Protein AF-A0AB35I0D9-F1 (afdb_monomer)

pLDDT: mean 77.58, std 15.59, range [38.53, 97.94]

Sequence (139 aa):
MSFWSRLWDTPEVISKGVDAAIKTGDALVFTEEERAEYNQRVRDWLLKWQQATSGQNLARRLIAIAVTTVWLVESIVGLVLTVVAAFHPENSALSESAAACWAAAQQMSLPAGVVLTFYFAPNKIGEAVQRYQDAKSKK

Organism: Microbulbifer thermotolerans (NCBI:txid252514)

Radius of gyration: 23.02 Å; Cα contacts (8 Å, |Δi|>4): 47; chains: 1; bounding box: 48×33×65 Å

Solvent-accessible surface area (backbone atoms only — not comparable to full-atom values): 7605 Å² total; per-residue (Å²): 137,59,75,68,61,57,71,69,46,60,70,67,48,51,54,53,48,51,54,48,51,52,56,58,60,73,68,64,84,60,54,76,66,55,45,51,54,49,52,50,53,52,50,53,51,49,50,52,51,48,62,76,47,53,78,47,54,59,58,55,52,52,51,44,51,52,54,47,48,54,36,50,49,31,42,50,52,15,50,52,28,45,56,55,20,70,78,38,75,90,44,59,68,37,47,52,51,14,52,52,25,43,55,53,27,56,69,37,48,59,63,45,47,51,47,48,43,69,72,51,42,62,62,55,52,50,54,50,52,51,54,50,51,57,59,57,74,75,107

Foldseek 3Di:
DDPVVLVQPPPPNVVVVVVVVVVVVVVDPDDPVRVVVVVVVVVVVVVVVCVVCVVCPVVLVVVLCVLVVLLVVLQVQLVVLVVVCVVVVVDVVSVVSSVVSVVVSVVSPSVNVVSCCVVPVVVVVVVVVVVVVVVVVVD

Secondary structure (DSSP, 8-state):
--HHHHHH-HHHHHHHHHHHHHHHHHT----HHHHHHHHHHHHHHHHHHHHHHTTHHHHHHHHHHHHHHHHHHHHHHHHHHHHHHHH-TT-HHHHHHHHHHHHHHHHTHHHHHHHHHHHHHHHHHHHHHHHHHHHHTT-

Mean predicted aligned error: 12.82 Å

Structure (mmCIF, N/CA/C/O backbone):
data_AF-A0AB35I0D9-F1
#
_entry.id   AF-A0AB35I0D9-F1
#
loop_
_atom_site.group_PDB
_atom_site.id
_atom_site.type_symbol
_atom_site.label_atom_id
_atom_site.label_alt_id
_atom_site.label_comp_id
_atom_site.label_asym_id
_atom_site.label_entity_id
_atom_site.label_seq_id
_atom_site.pdbx_PDB_ins_code
_atom_site.Cartn_x
_atom_site.Cartn_y
_atom_site.Cartn_z
_atom_site.occupancy
_atom_site.B_iso_or_equiv
_atom_site.auth_seq_id
_atom_site.auth_comp_id
_atom_site.auth_asym_id
_atom_site.auth_atom_id
_atom_site.pdbx_PDB_model_num
ATOM 1 N N . MET A 1 1 ? -10.917 24.624 6.588 1.00 38.53 1 MET A N 1
ATOM 2 C CA . MET A 1 1 ? -9.866 23.617 6.857 1.00 38.53 1 MET A CA 1
ATOM 3 C C . MET A 1 1 ? -10.543 22.266 6.964 1.00 38.53 1 MET A C 1
ATOM 5 O O . MET A 1 1 ? -11.369 22.077 7.847 1.00 38.53 1 MET A O 1
ATOM 9 N N . SER A 1 2 ? -10.331 21.412 5.970 1.00 57.25 2 SER A N 1
ATOM 10 C CA . SER A 1 2 ? -11.182 20.252 5.708 1.00 57.25 2 SER A CA 1
ATOM 11 C C . SER A 1 2 ? -10.863 19.105 6.668 1.00 57.25 2 SER A C 1
ATOM 13 O O . SER A 1 2 ? -9.702 18.752 6.830 1.00 57.25 2 SER A O 1
ATOM 15 N N . PHE A 1 3 ? -11.888 18.502 7.275 1.00 58.72 3 PHE A N 1
ATOM 16 C CA . PHE A 1 3 ? -11.821 17.259 8.064 1.00 58.72 3 PHE A CA 1
ATOM 17 C C . PHE A 1 3 ? -10.959 16.173 7.390 1.00 58.72 3 PHE A C 1
ATOM 19 O O . PHE A 1 3 ? -10.221 15.447 8.051 1.00 58.72 3 PHE A O 1
ATOM 26 N N . TRP A 1 4 ? -10.971 16.157 6.057 1.00 47.94 4 TRP A N 1
ATOM 27 C CA . TRP A 1 4 ? -10.172 15.277 5.217 1.00 47.94 4 TRP A CA 1
ATOM 28 C C . TRP A 1 4 ? -8.661 15.513 5.314 1.00 47.94 4 TRP A C 1
ATOM 30 O O . TRP A 1 4 ? -7.914 14.546 5.276 1.00 47.94 4 TRP A O 1
ATOM 40 N N . SER A 1 5 ? -8.184 16.750 5.507 1.00 52.38 5 SER A N 1
ATOM 41 C CA . SER A 1 5 ? -6.742 17.012 5.647 1.00 52.38 5 SER A CA 1
ATOM 42 C C . SER A 1 5 ? -6.191 16.526 6.989 1.00 52.38 5 SER A C 1
ATOM 44 O O . SER A 1 5 ? -5.035 16.138 7.065 1.00 52.38 5 SER A O 1
ATOM 46 N N . ARG A 1 6 ? -7.022 16.490 8.040 1.00 58.03 6 ARG A N 1
ATOM 47 C CA . ARG A 1 6 ? -6.645 15.932 9.352 1.00 58.03 6 ARG A CA 1
ATOM 48 C C . ARG A 1 6 ? -6.568 14.407 9.340 1.00 58.03 6 ARG A C 1
ATOM 50 O O . ARG A 1 6 ? -5.816 13.835 10.110 1.00 58.03 6 ARG A O 1
ATOM 57 N N . LEU A 1 7 ? -7.335 13.746 8.477 1.00 54.03 7 LEU A N 1
ATOM 58 C CA . LEU A 1 7 ? -7.350 12.284 8.388 1.00 54.03 7 LEU A CA 1
ATOM 59 C C . LEU A 1 7 ? -6.094 11.723 7.697 1.00 54.03 7 LEU A C 1
ATOM 61 O O . LEU A 1 7 ? -5.743 10.570 7.916 1.00 54.03 7 LEU A O 1
ATOM 65 N N . TRP A 1 8 ? -5.413 12.549 6.898 1.00 57.31 8 TRP A N 1
ATOM 66 C CA . TRP A 1 8 ? -4.208 12.178 6.155 1.00 57.31 8 TRP A CA 1
ATOM 67 C C . TRP A 1 8 ? -2.893 12.602 6.832 1.00 57.31 8 TRP A C 1
ATOM 69 O O . TRP A 1 8 ? -1.840 12.056 6.504 1.00 57.31 8 TRP A O 1
ATOM 79 N N . ASP A 1 9 ? -2.938 13.501 7.820 1.00 48.44 9 ASP A N 1
ATOM 80 C CA . ASP A 1 9 ? -1.761 13.965 8.569 1.00 48.44 9 ASP A CA 1
ATOM 81 C C . ASP A 1 9 ? -1.546 13.091 9.821 1.00 48.44 9 ASP A C 1
ATOM 83 O O . ASP A 1 9 ? -1.983 13.363 10.941 1.00 48.44 9 ASP A O 1
ATOM 87 N N . THR A 1 10 ? -0.978 11.917 9.563 1.00 56.53 10 THR A N 1
ATOM 88 C CA . THR A 1 10 ? -1.133 10.702 10.376 1.00 56.53 10 THR A CA 1
ATOM 89 C C . THR A 1 10 ? -0.375 10.679 11.729 1.00 56.53 10 THR A C 1
ATOM 91 O O . THR A 1 10 ? -0.839 9.982 12.626 1.00 56.53 10 THR A O 1
ATOM 94 N N . PRO A 1 11 ? 0.719 11.423 11.999 1.00 53.53 11 PRO A N 1
ATOM 95 C CA . PRO A 1 11 ? 1.405 11.313 13.300 1.00 53.53 11 PRO A CA 1
ATOM 96 C C . PRO A 1 11 ? 0.703 12.038 14.465 1.00 53.53 11 PRO A C 1
ATOM 98 O O . PRO A 1 11 ? 0.549 11.480 15.552 1.00 53.53 11 PRO A O 1
ATOM 101 N N . GLU A 1 12 ? 0.257 13.280 14.254 1.00 54.94 12 GLU A N 1
ATOM 102 C CA . GLU A 1 12 ? -0.247 14.147 15.335 1.00 54.94 12 GLU A CA 1
ATOM 103 C C . GLU A 1 12 ? -1.698 13.814 15.726 1.00 54.94 12 GLU A C 1
ATOM 105 O O . GLU A 1 12 ? -2.107 13.964 16.880 1.00 54.94 12 GLU A O 1
ATOM 110 N N . VAL A 1 13 ? -2.486 13.303 14.776 1.00 55.59 13 VAL A N 1
ATOM 111 C CA . VAL A 1 13 ? -3.870 12.875 15.022 1.00 55.59 13 VAL A CA 1
ATOM 112 C C . VAL A 1 13 ? -3.927 11.539 15.759 1.00 55.59 13 VAL A C 1
ATOM 114 O O . VAL A 1 13 ? -4.826 11.340 16.575 1.00 55.59 13 VAL A O 1
ATOM 117 N N . ILE A 1 14 ? -2.942 10.658 15.557 1.00 50.50 14 ILE A N 1
ATOM 118 C CA . ILE A 1 14 ? -2.844 9.405 16.312 1.00 50.50 14 ILE A CA 1
ATOM 119 C C . ILE A 1 14 ? -2.515 9.687 17.783 1.00 50.50 14 ILE A C 1
ATOM 121 O O . ILE A 1 14 ? -3.190 9.135 18.649 1.00 50.50 14 ILE A O 1
ATOM 125 N N . SER A 1 15 ? -1.563 10.579 18.096 1.00 52.47 15 SER A N 1
ATOM 126 C CA . SER A 1 15 ? -1.246 10.886 19.503 1.00 52.47 15 SER A CA 1
ATOM 127 C C . SER A 1 15 ? -2.425 11.559 20.215 1.00 52.47 15 SER A C 1
ATOM 129 O O . SER A 1 15 ? -2.823 11.126 21.294 1.00 52.47 15 SER A O 1
ATOM 131 N N . LYS A 1 16 ? -3.072 12.541 19.569 1.00 56.31 16 LYS A N 1
ATOM 132 C CA . LYS A 1 16 ? -4.259 13.215 20.123 1.00 56.31 16 LYS A CA 1
ATOM 133 C C . LYS A 1 16 ? -5.470 12.285 20.232 1.00 56.31 16 LYS A C 1
ATOM 135 O O . LYS A 1 16 ? -6.280 12.451 21.140 1.00 56.31 16 LYS A O 1
ATOM 140 N N . GLY A 1 17 ? -5.597 11.305 19.337 1.00 52.59 17 GLY A N 1
ATOM 141 C CA . GLY A 1 17 ? -6.633 10.274 19.392 1.00 52.59 17 GLY A CA 1
ATOM 142 C C . GLY A 1 17 ? -6.437 9.301 20.555 1.00 52.59 17 GLY A C 1
ATOM 143 O O . GLY A 1 17 ? -7.405 8.951 21.227 1.00 52.59 17 GLY A O 1
ATOM 144 N N . VAL A 1 18 ? -5.189 8.919 20.839 1.00 52.41 18 VAL A N 1
ATOM 145 C CA . VAL A 1 18 ? -4.833 8.093 22.002 1.00 52.41 18 VAL A CA 1
ATOM 146 C C . VAL A 1 18 ? -5.079 8.859 23.305 1.00 52.41 18 VAL A C 1
ATOM 148 O O . VAL A 1 18 ? -5.730 8.324 24.199 1.00 52.41 18 VAL A O 1
ATOM 151 N N . ASP A 1 19 ? -4.681 10.130 23.390 1.00 52.09 19 ASP A N 1
ATOM 152 C CA . ASP A 1 19 ? -4.928 10.972 24.571 1.00 52.09 19 ASP A CA 1
ATOM 153 C C . ASP A 1 19 ? -6.423 11.217 24.817 1.00 52.09 19 ASP A C 1
ATOM 155 O O . ASP A 1 19 ? -6.883 11.222 25.961 1.00 52.09 19 ASP A O 1
ATOM 159 N N . ALA A 1 20 ? -7.206 11.383 23.747 1.00 55.66 20 ALA A N 1
ATOM 160 C CA . ALA A 1 20 ? -8.657 11.491 23.834 1.00 55.66 20 ALA A CA 1
ATOM 161 C C . ALA A 1 20 ? -9.289 10.171 24.294 1.00 55.66 20 ALA A C 1
ATOM 163 O O . ALA A 1 20 ? -10.138 10.187 25.182 1.00 55.66 20 ALA A O 1
ATOM 164 N N . ALA A 1 21 ? -8.854 9.025 23.765 1.00 49.25 21 ALA A N 1
ATOM 165 C CA . ALA A 1 21 ? -9.341 7.715 24.193 1.00 49.25 21 ALA A CA 1
ATOM 166 C C . ALA A 1 21 ? -9.021 7.436 25.673 1.00 49.25 21 ALA A C 1
ATOM 168 O O . ALA A 1 21 ? -9.892 6.973 26.408 1.00 49.25 21 ALA A O 1
ATOM 169 N N . ILE A 1 22 ? -7.815 7.791 26.131 1.00 55.97 22 ILE A N 1
ATOM 170 C CA . ILE A 1 22 ? -7.395 7.660 27.534 1.00 55.97 22 ILE A CA 1
ATOM 171 C C . ILE A 1 22 ? -8.232 8.578 28.437 1.00 55.97 22 ILE A C 1
ATOM 173 O O . ILE A 1 22 ? -8.785 8.112 29.431 1.00 55.97 22 ILE A O 1
ATOM 177 N N . LYS A 1 23 ? -8.427 9.849 28.057 1.00 54.22 23 LYS A N 1
ATOM 178 C CA . LYS A 1 23 ? -9.284 10.785 28.811 1.00 54.22 23 LYS A CA 1
ATOM 179 C C . LYS A 1 23 ? -10.753 10.372 28.854 1.00 54.22 23 LYS A C 1
ATOM 181 O O . LYS A 1 23 ? -11.421 10.624 29.850 1.00 54.22 23 LYS A O 1
ATOM 186 N N . THR A 1 24 ? -11.262 9.749 27.793 1.00 55.78 24 THR A N 1
ATOM 187 C CA . THR A 1 24 ? -12.647 9.252 27.770 1.00 55.78 24 THR A CA 1
ATOM 188 C C . THR A 1 24 ? -12.788 7.987 28.622 1.00 55.78 24 THR A C 1
ATOM 190 O O . THR A 1 24 ? -13.835 7.769 29.222 1.00 55.78 24 THR A O 1
ATOM 193 N N . GLY A 1 25 ? -11.726 7.179 28.724 1.00 55.75 25 GLY A N 1
ATOM 194 C CA . GLY A 1 25 ? -11.667 6.005 29.596 1.00 55.75 25 GLY A CA 1
ATOM 195 C C . GLY A 1 25 ? -11.692 6.342 31.091 1.00 55.75 25 GLY A C 1
ATOM 196 O O . GLY A 1 25 ? -12.395 5.667 31.838 1.00 55.75 25 GLY A O 1
ATOM 197 N N . ASP A 1 26 ? -10.996 7.401 31.516 1.00 53.31 26 ASP A N 1
ATOM 198 C CA . ASP A 1 26 ? -10.973 7.854 32.921 1.00 53.31 26 ASP A CA 1
ATOM 199 C C . ASP A 1 26 ? -12.259 8.585 33.357 1.00 53.31 26 ASP A C 1
ATOM 201 O O . ASP A 1 26 ? -12.553 8.668 34.548 1.00 53.31 26 ASP A O 1
ATOM 205 N N . ALA A 1 27 ? -13.056 9.100 32.414 1.00 55.00 27 ALA A N 1
ATOM 206 C CA . ALA A 1 27 ? -14.270 9.869 32.710 1.00 55.00 27 ALA A CA 1
ATOM 207 C C . ALA A 1 27 ? -15.526 9.010 32.962 1.00 55.00 27 ALA A C 1
ATOM 209 O O . ALA A 1 27 ? -16.567 9.541 33.349 1.00 55.00 27 ALA A O 1
ATOM 210 N N . LEU A 1 28 ? -15.458 7.693 32.744 1.00 57.66 28 LEU A N 1
ATOM 211 C CA . LEU A 1 28 ? -16.599 6.782 32.864 1.00 57.66 28 LEU A CA 1
ATOM 212 C C . LEU A 1 28 ? -16.535 5.993 34.179 1.00 57.66 28 LEU A C 1
ATOM 214 O O . LEU A 1 28 ? -16.224 4.798 34.207 1.00 57.66 28 LEU A O 1
ATOM 218 N N . VAL A 1 29 ? -16.840 6.680 35.281 1.00 54.69 29 VAL A N 1
ATOM 219 C CA . VAL A 1 29 ? -17.081 6.044 36.583 1.00 54.69 29 VAL A CA 1
ATOM 220 C C . VAL A 1 29 ? -18.515 5.513 36.587 1.00 54.69 29 VAL A C 1
ATOM 222 O O . VAL A 1 29 ? -19.451 6.235 36.905 1.00 54.69 29 V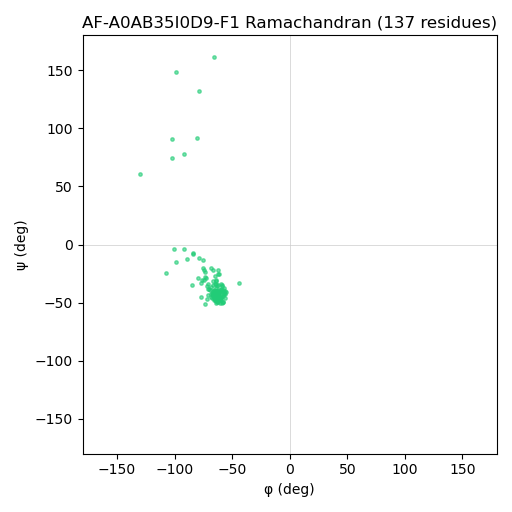AL A O 1
ATOM 225 N N . PHE A 1 30 ? -18.678 4.257 36.180 1.00 58.28 30 PHE A N 1
ATOM 226 C CA . PHE A 1 30 ? -19.939 3.518 36.278 1.00 58.28 30 PHE A CA 1
ATOM 227 C C . PHE A 1 30 ? -19.926 2.614 37.510 1.00 58.28 30 PHE A C 1
ATOM 229 O O . PHE A 1 30 ? -18.872 2.070 37.860 1.00 58.28 30 PHE A O 1
ATOM 236 N N . THR A 1 31 ? -21.090 2.388 38.119 1.00 73.44 31 THR A N 1
ATOM 237 C CA . THR A 1 31 ? -21.268 1.254 39.042 1.00 73.44 31 THR A CA 1
ATOM 238 C C . THR A 1 31 ? -21.152 -0.075 38.274 1.00 73.44 31 THR A C 1
ATOM 240 O O . THR A 1 31 ? -21.238 -0.100 37.041 1.00 73.44 31 THR A O 1
ATOM 243 N N . GLU A 1 32 ? -20.913 -1.202 38.959 1.00 69.50 32 GLU A N 1
ATOM 244 C CA . GLU A 1 32 ? -20.757 -2.503 38.276 1.00 69.50 32 GLU A CA 1
ATOM 245 C C . GLU A 1 32 ? -22.000 -2.892 37.455 1.00 69.50 32 GLU A C 1
ATOM 247 O O . GLU A 1 32 ? -21.874 -3.441 36.357 1.00 69.50 32 GLU A O 1
ATOM 252 N N . GLU A 1 33 ? -23.186 -2.526 37.941 1.00 71.19 33 GLU A N 1
ATOM 253 C CA . GLU A 1 33 ? -24.477 -2.765 37.289 1.00 71.19 33 GLU A CA 1
ATOM 254 C C . GLU A 1 33 ? -24.664 -1.874 36.052 1.00 71.19 33 GLU A C 1
ATOM 256 O O . GLU A 1 33 ? -24.961 -2.376 34.965 1.00 71.19 33 GLU A O 1
ATOM 261 N N . GLU A 1 34 ? -24.377 -0.571 36.159 1.00 72.12 34 GLU A N 1
ATOM 262 C CA . GLU A 1 34 ? -24.433 0.355 35.018 1.00 72.12 34 GLU A CA 1
ATOM 263 C C . GLU A 1 34 ? -23.419 -0.018 33.930 1.00 72.12 34 GLU A C 1
ATOM 265 O O . GLU A 1 34 ? -23.703 0.079 32.732 1.00 72.12 34 GLU A O 1
ATOM 270 N N . ARG A 1 35 ? -22.239 -0.511 34.327 1.00 72.94 35 ARG A N 1
ATOM 271 C CA . ARG A 1 35 ? -21.224 -1.009 33.396 1.00 72.94 35 ARG A CA 1
ATOM 272 C C . ARG A 1 35 ? -21.707 -2.262 32.663 1.00 72.94 35 ARG A C 1
ATOM 274 O O . ARG A 1 35 ? -21.425 -2.404 31.471 1.00 72.94 35 ARG A O 1
ATOM 281 N N . ALA A 1 36 ? -22.407 -3.172 33.339 1.00 73.62 36 ALA A N 1
ATOM 282 C CA . ALA A 1 36 ? -22.949 -4.380 32.722 1.00 73.62 36 ALA A CA 1
ATOM 283 C C . ALA A 1 36 ? -24.032 -4.049 31.683 1.00 73.62 36 ALA A C 1
ATOM 285 O O . ALA A 1 36 ? -23.937 -4.514 30.543 1.00 73.62 36 ALA A O 1
ATOM 286 N N . GLU A 1 37 ? -24.990 -3.182 32.028 1.00 79.12 37 GLU A N 1
ATOM 287 C CA . GLU A 1 37 ? -26.034 -2.731 31.099 1.00 79.12 37 GLU A CA 1
ATOM 288 C C . GLU A 1 37 ? -25.458 -1.958 29.908 1.00 79.12 37 GLU A C 1
ATOM 290 O O . GLU A 1 37 ? -25.843 -2.189 28.757 1.00 79.12 37 GLU A O 1
ATOM 295 N N . TYR A 1 38 ? -24.496 -1.064 30.157 1.00 75.94 38 TYR A N 1
ATOM 296 C CA . TYR A 1 38 ? -23.818 -0.316 29.103 1.00 75.94 38 TYR A CA 1
ATOM 297 C C . TYR A 1 38 ? -23.080 -1.252 28.140 1.00 75.94 38 TYR A C 1
ATOM 299 O O . TYR A 1 38 ? -23.239 -1.146 26.923 1.00 75.94 38 TYR A O 1
ATOM 307 N N . ASN A 1 39 ? -22.334 -2.228 28.667 1.00 75.50 39 ASN A N 1
ATOM 308 C CA . ASN A 1 39 ? -21.649 -3.230 27.852 1.00 75.50 39 ASN A CA 1
ATOM 309 C C . ASN A 1 39 ? -22.627 -4.049 27.000 1.00 75.50 39 ASN A C 1
ATOM 311 O O . ASN A 1 39 ? -22.321 -4.349 25.845 1.00 75.50 39 ASN A O 1
ATOM 315 N N . GLN A 1 40 ? -23.798 -4.398 27.539 1.00 81.62 40 GLN A N 1
ATOM 316 C CA . GLN A 1 40 ? -24.845 -5.093 26.790 1.00 81.62 40 GLN A CA 1
ATOM 317 C C . GLN A 1 40 ? -25.376 -4.231 25.638 1.00 81.62 40 GLN A C 1
ATOM 319 O O . GLN A 1 40 ? -25.382 -4.678 24.492 1.00 81.62 40 GLN A O 1
ATOM 324 N N . ARG A 1 41 ? -25.709 -2.961 25.901 1.00 78.56 41 ARG A N 1
ATOM 325 C CA . ARG A 1 41 ? -26.182 -2.017 24.871 1.00 78.56 41 ARG A CA 1
ATOM 326 C C . ARG A 1 41 ? -25.147 -1.772 23.775 1.00 78.56 41 ARG A C 1
ATOM 328 O O . ARG A 1 41 ? -25.500 -1.723 22.598 1.00 78.56 41 ARG A O 1
ATOM 335 N N . VAL A 1 42 ? -23.873 -1.644 24.143 1.00 75.31 42 VAL A N 1
ATOM 336 C CA . VAL A 1 42 ? -22.769 -1.487 23.185 1.00 75.31 42 VAL A CA 1
ATOM 337 C C . VAL A 1 42 ? -22.634 -2.728 22.302 1.00 75.31 42 VAL A C 1
ATOM 339 O O . VAL A 1 42 ? -22.482 -2.592 21.088 1.00 75.31 42 VAL A O 1
ATOM 342 N N . ARG A 1 43 ? -22.734 -3.935 22.875 1.00 78.44 43 ARG A N 1
ATOM 343 C CA . ARG A 1 43 ? -22.701 -5.197 22.115 1.00 78.44 43 ARG A CA 1
ATOM 344 C C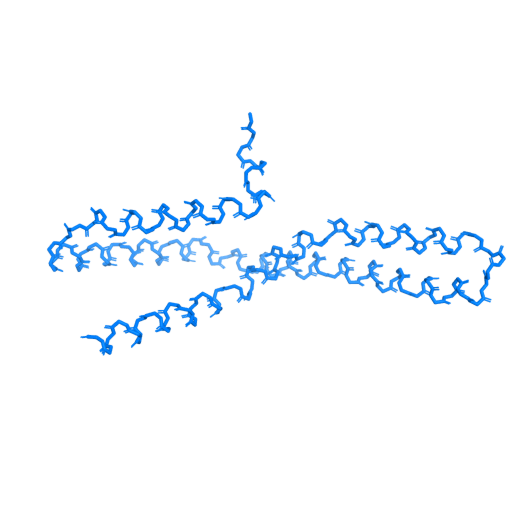 . ARG A 1 43 ? -23.885 -5.321 21.158 1.00 78.44 43 ARG A C 1
ATOM 346 O O . ARG A 1 43 ? -23.676 -5.672 20.000 1.00 78.44 43 ARG A O 1
ATOM 353 N N . ASP A 1 44 ? -25.093 -4.978 21.594 1.00 86.00 44 ASP A N 1
ATOM 354 C CA . ASP A 1 44 ? -26.289 -5.012 20.743 1.00 86.00 44 ASP A CA 1
ATOM 355 C C . ASP A 1 44 ? -26.207 -4.008 19.590 1.00 86.00 44 ASP A C 1
ATOM 357 O O . ASP A 1 44 ? -26.569 -4.317 18.451 1.00 86.00 44 ASP A O 1
ATOM 361 N N . TRP A 1 45 ? -25.699 -2.803 19.862 1.00 82.00 45 TRP A N 1
ATOM 362 C CA . TRP A 1 45 ? -25.436 -1.808 18.826 1.00 82.00 45 TRP A CA 1
ATOM 363 C C . TRP A 1 45 ? -24.376 -2.296 17.830 1.00 82.00 45 TRP A C 1
ATOM 365 O O . TRP A 1 45 ? -24.594 -2.207 16.620 1.00 82.00 45 TRP A O 1
ATOM 375 N N . LEU A 1 46 ? -23.277 -2.884 18.319 1.00 76.88 46 LEU A N 1
ATOM 376 C CA . LEU A 1 46 ? -22.237 -3.500 17.489 1.00 76.88 46 LEU A CA 1
ATOM 377 C C . LEU A 1 46 ? -22.803 -4.614 16.601 1.00 76.88 46 LEU A C 1
ATOM 379 O O . LEU A 1 46 ? -22.503 -4.641 15.411 1.00 76.88 46 LEU A O 1
ATOM 383 N N . LEU A 1 47 ? -23.650 -5.495 17.138 1.00 84.00 47 LEU A N 1
ATOM 384 C CA . LEU A 1 47 ? -24.290 -6.571 16.374 1.00 84.00 47 LEU A CA 1
ATOM 385 C C . LEU A 1 47 ? -25.180 -6.019 15.255 1.00 84.00 47 LEU A C 1
ATOM 387 O O . LEU A 1 47 ? -25.074 -6.464 14.112 1.00 84.00 47 LEU A O 1
ATOM 391 N N . LYS A 1 48 ? -26.013 -5.012 15.549 1.00 83.88 48 LYS A N 1
ATOM 392 C CA . LYS A 1 48 ? -26.861 -4.350 14.540 1.00 83.88 48 LYS A CA 1
ATOM 393 C C . LYS A 1 48 ? -26.028 -3.661 13.463 1.00 83.88 48 LYS A C 1
ATOM 395 O O . LYS A 1 48 ? -26.325 -3.790 12.277 1.00 83.88 48 LYS A O 1
ATOM 400 N N . TRP A 1 49 ? -24.960 -2.971 13.859 1.00 74.94 49 TRP A N 1
ATOM 401 C CA . TRP A 1 49 ? -24.011 -2.367 12.926 1.00 74.94 49 TRP A CA 1
ATOM 402 C C . TRP A 1 49 ? -23.367 -3.424 12.026 1.00 74.94 49 TRP A C 1
ATOM 404 O O . TRP A 1 49 ? -23.274 -3.251 10.809 1.00 74.94 49 TRP A O 1
ATOM 414 N N . GLN A 1 50 ? -22.932 -4.539 12.609 1.00 76.50 50 GLN A N 1
ATOM 415 C CA . GLN A 1 50 ? -22.279 -5.622 11.886 1.00 76.50 50 GLN A C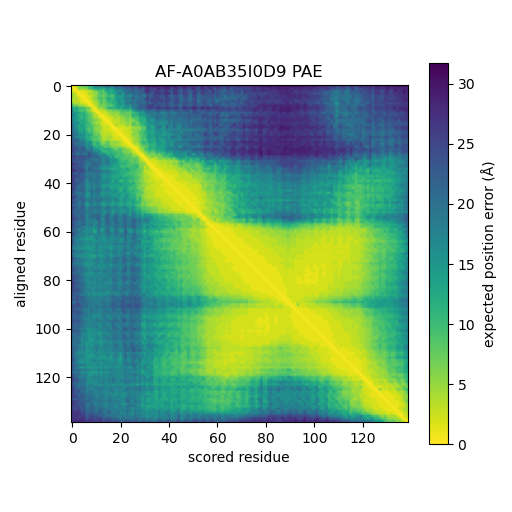A 1
ATOM 416 C C . GLN A 1 50 ? -23.242 -6.294 10.901 1.00 76.50 50 GLN A C 1
ATOM 418 O O . GLN A 1 50 ? -22.855 -6.555 9.766 1.00 76.50 50 GLN A O 1
ATOM 423 N N . GLN A 1 51 ? -24.508 -6.495 11.281 1.00 80.62 51 GLN A N 1
ATOM 424 C CA . GLN A 1 51 ? -25.558 -6.982 10.381 1.00 80.62 51 GLN A CA 1
ATOM 425 C C . GLN A 1 51 ? -25.799 -6.009 9.220 1.00 80.62 51 GLN A C 1
ATOM 427 O O . GLN A 1 51 ? -25.748 -6.427 8.063 1.00 80.62 51 GLN A O 1
ATOM 432 N N . ALA A 1 52 ? -25.966 -4.714 9.504 1.00 78.38 52 ALA A N 1
ATOM 433 C CA . ALA A 1 52 ? -26.196 -3.681 8.491 1.00 78.38 52 ALA A CA 1
ATOM 434 C C . ALA A 1 52 ? -25.010 -3.494 7.524 1.00 78.38 52 ALA A C 1
ATOM 436 O O . ALA A 1 52 ? -25.200 -3.150 6.360 1.00 78.38 52 ALA A O 1
ATOM 437 N N . THR A 1 53 ? -23.779 -3.740 7.983 1.00 73.31 53 THR A N 1
ATOM 438 C CA . THR A 1 53 ? -22.556 -3.579 7.174 1.00 73.31 53 THR A CA 1
ATOM 439 C C . THR A 1 53 ? -22.009 -4.891 6.605 1.00 73.31 53 THR A C 1
ATOM 441 O O . THR A 1 53 ? -21.078 -4.862 5.799 1.00 73.31 53 THR A O 1
ATOM 444 N N . SER A 1 54 ? -22.609 -6.036 6.942 1.00 68.75 54 SER A N 1
ATOM 445 C CA . SER A 1 54 ? -22.158 -7.371 6.519 1.00 68.75 54 SER A CA 1
ATOM 446 C C . SER A 1 54 ? -22.069 -7.532 4.995 1.00 68.75 54 SER A C 1
ATOM 448 O O . SER A 1 54 ? -21.110 -8.124 4.493 1.00 68.75 54 SER A O 1
ATOM 450 N N . GLY A 1 55 ? -23.002 -6.930 4.247 1.00 70.75 55 GLY A N 1
ATOM 451 C CA . GLY A 1 55 ? -23.006 -6.932 2.780 1.00 70.75 55 GLY A CA 1
ATOM 452 C C . GLY A 1 55 ? -21.843 -6.157 2.145 1.00 70.75 55 GLY A C 1
ATOM 453 O O . GLY A 1 55 ? -21.449 -6.446 1.018 1.00 70.75 55 GLY A O 1
ATOM 454 N N . GLN A 1 56 ? -21.222 -5.218 2.869 1.00 72.69 56 GLN A N 1
ATOM 455 C CA . GLN A 1 56 ? -20.083 -4.444 2.364 1.00 72.69 56 GLN A CA 1
ATOM 456 C C . GLN A 1 56 ? -18.760 -5.214 2.419 1.00 72.69 56 GLN A C 1
ATOM 458 O O . GLN A 1 56 ? -17.779 -4.772 1.823 1.00 72.69 56 GLN A O 1
ATOM 463 N N . ASN A 1 57 ? -18.700 -6.358 3.107 1.00 77.06 57 ASN A N 1
ATOM 464 C CA . ASN A 1 57 ? -17.461 -7.124 3.256 1.00 77.06 57 ASN A CA 1
ATOM 465 C C . ASN A 1 57 ? -16.886 -7.569 1.903 1.00 77.06 57 ASN A C 1
ATOM 467 O O . ASN A 1 57 ? -15.673 -7.510 1.704 1.00 77.06 57 ASN A O 1
ATOM 471 N N . LEU A 1 58 ? -17.748 -7.958 0.957 1.00 79.06 58 LEU A N 1
ATOM 472 C CA . LEU A 1 58 ? -17.320 -8.325 -0.393 1.00 79.06 58 LEU A CA 1
ATOM 473 C C . LEU A 1 58 ? -16.789 -7.109 -1.160 1.00 79.06 58 LEU A C 1
ATOM 475 O O . LEU A 1 58 ? -15.708 -7.179 -1.736 1.00 79.06 58 LEU A O 1
ATOM 479 N N . ALA A 1 59 ? -17.499 -5.979 -1.106 1.00 82.00 59 ALA A N 1
ATOM 480 C CA . ALA A 1 59 ? -17.077 -4.742 -1.762 1.00 82.00 59 ALA A CA 1
ATOM 481 C C . ALA A 1 59 ? -15.723 -4.243 -1.228 1.00 82.00 59 ALA A C 1
ATOM 483 O O . ALA A 1 59 ? -14.849 -3.877 -2.007 1.00 82.00 59 ALA A 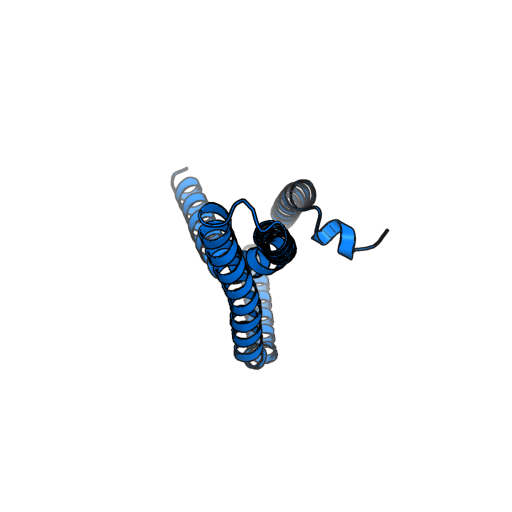O 1
ATOM 484 N N . ARG A 1 60 ? -15.500 -4.308 0.092 1.00 82.25 60 ARG A N 1
ATOM 485 C CA . ARG A 1 60 ? -14.216 -3.940 0.717 1.00 82.25 60 ARG A CA 1
ATOM 486 C C . ARG A 1 60 ? -13.073 -4.849 0.271 1.00 82.25 60 ARG A C 1
ATOM 488 O O . ARG A 1 60 ? -11.981 -4.358 0.003 1.00 82.25 60 ARG A O 1
ATOM 495 N N . ARG A 1 61 ? -13.315 -6.161 0.169 1.00 88.00 61 ARG A N 1
ATOM 496 C CA . ARG A 1 61 ? -12.337 -7.124 -0.372 1.00 88.00 61 ARG A CA 1
ATOM 497 C C . ARG A 1 61 ? -12.008 -6.823 -1.826 1.00 88.00 61 ARG A C 1
ATOM 499 O O . ARG A 1 61 ? -10.841 -6.820 -2.194 1.00 88.00 61 ARG A O 1
ATOM 506 N N . LEU A 1 62 ? -13.023 -6.527 -2.626 1.00 88.69 62 LEU A N 1
ATOM 507 C CA . LEU A 1 62 ? -12.853 -6.264 -4.047 1.00 88.69 62 LEU A CA 1
ATOM 508 C C . LEU A 1 62 ? -12.077 -4.964 -4.297 1.00 88.69 62 LEU A C 1
ATOM 510 O O . LEU A 1 62 ? -11.162 -4.959 -5.112 1.00 88.69 62 LEU A O 1
ATOM 514 N N . ILE A 1 63 ? -12.363 -3.901 -3.539 1.00 87.62 63 ILE A N 1
ATOM 515 C CA . ILE A 1 63 ? -11.598 -2.646 -3.591 1.00 87.62 63 ILE A CA 1
ATOM 516 C C . ILE A 1 63 ? -10.148 -2.873 -3.156 1.00 87.62 63 ILE A C 1
ATOM 518 O O . ILE A 1 63 ? -9.238 -2.398 -3.827 1.00 87.62 63 ILE A O 1
ATOM 522 N N . ALA A 1 64 ? -9.921 -3.621 -2.070 1.00 88.38 64 ALA A N 1
ATOM 523 C CA . ALA A 1 64 ? -8.573 -3.945 -1.611 1.00 88.38 64 ALA A CA 1
ATOM 524 C C . ALA A 1 64 ? -7.769 -4.671 -2.700 1.00 88.38 64 ALA A C 1
ATOM 526 O O . ALA A 1 64 ? -6.671 -4.242 -3.037 1.00 88.38 64 ALA A O 1
ATOM 527 N N . ILE A 1 65 ? -8.348 -5.712 -3.308 1.00 90.31 65 ILE A N 1
ATOM 528 C CA . ILE A 1 65 ? -7.713 -6.449 -4.407 1.00 90.31 65 ILE A CA 1
ATOM 529 C C . ILE A 1 65 ? -7.451 -5.524 -5.596 1.00 90.31 65 ILE A C 1
ATOM 531 O O . ILE A 1 65 ? -6.343 -5.534 -6.123 1.00 90.31 65 ILE A O 1
ATOM 535 N N . ALA A 1 66 ? -8.424 -4.709 -6.006 1.00 91.31 66 ALA A N 1
ATOM 536 C CA . ALA A 1 66 ? -8.277 -3.808 -7.146 1.00 91.31 66 ALA A CA 1
ATOM 537 C C . ALA A 1 66 ? -7.138 -2.796 -6.936 1.00 91.31 66 ALA A C 1
ATOM 539 O O . ALA A 1 66 ? -6.246 -2.696 -7.775 1.00 91.31 66 ALA A O 1
ATOM 540 N N . VAL A 1 67 ? -7.124 -2.102 -5.793 1.00 91.00 67 VAL A N 1
ATOM 541 C CA . VAL A 1 67 ? -6.105 -1.089 -5.472 1.00 91.00 67 VAL A CA 1
ATOM 542 C C . VAL A 1 67 ? -4.719 -1.721 -5.359 1.00 91.00 67 VAL A C 1
ATOM 544 O O . VAL A 1 67 ? -3.765 -1.221 -5.951 1.00 91.00 67 VAL A O 1
ATOM 547 N N . THR A 1 68 ? -4.593 -2.844 -4.646 1.00 90.88 68 THR A N 1
ATOM 548 C CA . THR A 1 68 ? -3.303 -3.532 -4.509 1.00 90.88 68 THR A CA 1
ATOM 549 C C . THR A 1 68 ? -2.818 -4.102 -5.841 1.00 90.88 68 THR A C 1
ATOM 551 O O . THR A 1 68 ? -1.620 -4.072 -6.101 1.00 90.88 68 THR A O 1
ATOM 554 N N . THR A 1 69 ? -3.719 -4.576 -6.707 1.00 92.56 69 THR A N 1
ATOM 555 C CA . THR A 1 69 ? -3.353 -5.092 -8.035 1.00 92.56 69 THR A CA 1
ATOM 556 C C . THR A 1 69 ? -2.786 -3.988 -8.916 1.00 92.56 69 THR A C 1
ATOM 558 O O . THR A 1 69 ? -1.732 -4.189 -9.509 1.00 92.56 69 THR A O 1
ATOM 561 N N . VAL A 1 70 ? -3.433 -2.818 -8.975 1.00 92.88 70 VAL A N 1
ATOM 562 C CA . VAL A 1 70 ? -2.934 -1.674 -9.758 1.00 92.88 70 VAL A CA 1
ATOM 563 C C . VAL A 1 70 ? -1.545 -1.258 -9.276 1.00 92.88 70 VAL A C 1
ATOM 565 O O . VAL A 1 70 ? -0.610 -1.227 -10.072 1.00 92.88 70 VAL A O 1
ATOM 568 N N . TRP A 1 71 ? -1.382 -1.062 -7.964 1.00 93.62 71 TRP A N 1
ATOM 569 C CA . TRP A 1 71 ? -0.091 -0.707 -7.369 1.00 93.62 71 TRP A CA 1
ATOM 570 C C . TRP A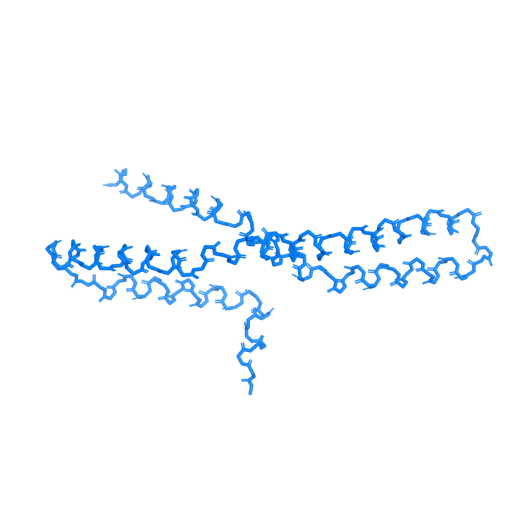 1 71 ? 1.013 -1.727 -7.687 1.00 93.62 71 TRP A C 1
ATOM 572 O O . TRP A 1 71 ? 2.143 -1.360 -8.017 1.00 93.62 71 TRP A O 1
ATOM 582 N N . LEU A 1 72 ? 0.692 -3.021 -7.613 1.00 93.38 72 LEU A N 1
ATOM 583 C CA . LEU A 1 72 ? 1.647 -4.095 -7.866 1.00 93.38 72 LEU A CA 1
ATOM 584 C C . LEU A 1 72 ? 2.016 -4.188 -9.353 1.00 93.38 72 LEU A C 1
ATOM 586 O O . LEU A 1 72 ? 3.185 -4.386 -9.672 1.00 93.38 72 LEU A O 1
ATOM 590 N N . VAL A 1 73 ? 1.055 -3.989 -10.258 1.00 94.62 73 VAL A N 1
ATOM 591 C CA . VAL A 1 73 ? 1.305 -3.944 -11.706 1.00 94.62 73 VAL A CA 1
ATOM 592 C C . VAL A 1 73 ? 2.207 -2.767 -12.067 1.00 94.62 73 VAL A C 1
ATOM 594 O O . VAL A 1 73 ? 3.213 -2.977 -12.739 1.00 94.62 73 VAL A O 1
ATOM 597 N N . GLU A 1 74 ? 1.910 -1.557 -11.588 1.00 94.06 74 GLU A N 1
ATOM 598 C CA . GLU A 1 74 ? 2.749 -0.370 -11.816 1.00 94.06 74 GLU A CA 1
ATOM 599 C C . GLU A 1 74 ? 4.178 -0.582 -11.303 1.00 94.06 74 GLU A C 1
ATOM 601 O O . GLU A 1 74 ? 5.145 -0.273 -12.000 1.00 94.06 74 GLU A O 1
ATOM 606 N N . SER A 1 75 ? 4.314 -1.183 -10.118 1.00 94.62 75 SER A N 1
ATOM 607 C CA . SER A 1 75 ? 5.615 -1.495 -9.518 1.00 94.62 75 SER A CA 1
ATOM 608 C C . SER A 1 75 ? 6.396 -2.531 -10.334 1.00 94.62 75 SER A C 1
ATOM 610 O O . SER A 1 75 ? 7.596 -2.369 -10.547 1.00 94.62 75 SER A O 1
ATOM 612 N N . ILE A 1 76 ? 5.735 -3.589 -10.823 1.00 97.12 76 ILE A N 1
ATOM 613 C CA . ILE A 1 76 ? 6.371 -4.611 -11.670 1.00 97.12 76 ILE A CA 1
ATOM 614 C C . ILE A 1 76 ? 6.799 -4.010 -13.006 1.00 97.12 76 ILE A C 1
ATOM 616 O O . ILE A 1 76 ? 7.922 -4.246 -13.444 1.00 97.12 76 ILE A O 1
ATOM 620 N N . VAL A 1 77 ? 5.931 -3.229 -13.651 1.00 97.00 77 VAL A N 1
ATOM 621 C CA . VAL A 1 77 ? 6.252 -2.578 -14.926 1.00 97.00 77 VAL A CA 1
ATOM 622 C C . VAL A 1 77 ? 7.414 -1.604 -14.741 1.00 97.00 77 VAL A C 1
ATOM 624 O O . VAL A 1 77 ? 8.372 -1.660 -15.510 1.00 97.00 77 VAL A O 1
ATOM 627 N N . GLY A 1 78 ? 7.386 -0.780 -13.690 1.00 97.25 78 GLY A N 1
ATOM 628 C CA . GLY A 1 78 ? 8.490 0.110 -13.334 1.00 97.25 78 GLY A CA 1
ATOM 629 C C . GLY A 1 78 ? 9.800 -0.648 -13.129 1.00 97.25 78 GLY A C 1
ATOM 630 O O . GLY A 1 78 ? 10.813 -0.276 -13.714 1.00 97.25 78 GLY A O 1
ATOM 631 N N . LEU A 1 79 ? 9.772 -1.759 -12.387 1.00 97.75 79 LEU A N 1
ATOM 632 C CA . LEU A 1 79 ? 10.939 -2.612 -12.163 1.00 97.75 79 LEU A CA 1
ATOM 633 C C . LEU A 1 79 ? 11.489 -3.202 -13.467 1.00 97.75 79 LEU A C 1
ATOM 635 O O . LEU A 1 79 ? 12.693 -3.125 -13.711 1.00 97.75 79 LEU A O 1
ATOM 639 N N . VAL A 1 80 ? 10.626 -3.768 -14.314 1.00 97.94 80 VAL A N 1
ATOM 640 C CA . VAL A 1 80 ? 11.027 -4.336 -15.609 1.00 97.94 80 VAL A CA 1
ATOM 641 C C . VAL A 1 80 ? 11.655 -3.257 -16.486 1.00 97.94 80 VAL A C 1
ATOM 643 O O . VAL A 1 80 ? 12.737 -3.474 -17.026 1.00 97.94 80 VAL A O 1
ATOM 646 N N . LEU A 1 81 ? 11.034 -2.080 -16.584 1.00 97.50 81 LEU A N 1
ATOM 647 C CA . LEU A 1 81 ? 11.572 -0.964 -17.360 1.00 97.50 81 LEU A CA 1
ATOM 648 C C . LEU A 1 81 ? 12.911 -0.472 -16.805 1.00 97.50 81 LEU A C 1
ATOM 650 O O . LEU A 1 81 ? 13.816 -0.211 -17.589 1.00 97.50 81 LEU A O 1
ATOM 654 N N . THR A 1 82 ? 13.081 -0.402 -15.479 1.00 97.12 82 THR A N 1
ATOM 655 C CA . THR A 1 82 ? 14.370 -0.061 -14.855 1.00 97.12 82 THR A CA 1
ATOM 656 C C . THR A 1 82 ? 15.461 -1.056 -15.249 1.00 97.12 82 THR A C 1
ATOM 658 O O . THR A 1 82 ? 16.561 -0.645 -15.615 1.00 97.12 82 THR A O 1
ATOM 661 N N . VAL A 1 83 ? 15.162 -2.357 -15.208 1.00 97.62 83 VAL A N 1
ATOM 662 C CA . VAL A 1 83 ? 16.121 -3.402 -15.592 1.00 97.62 83 VAL A CA 1
ATOM 663 C C . VAL A 1 83 ? 16.461 -3.300 -17.077 1.00 97.62 83 VAL A C 1
ATOM 665 O O . VAL A 1 83 ? 17.635 -3.293 -17.425 1.00 97.62 83 VAL A O 1
ATO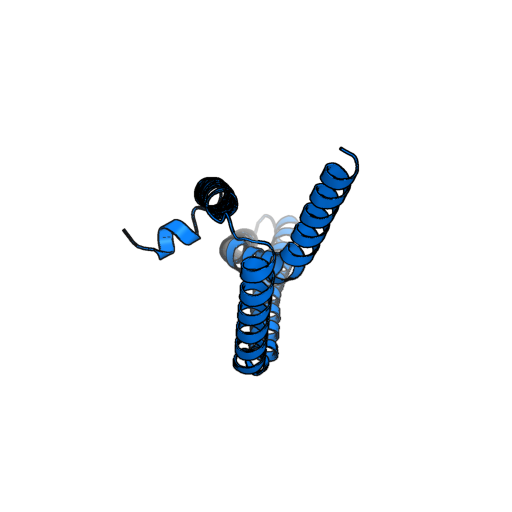M 668 N N . VAL A 1 84 ? 15.464 -3.169 -17.955 1.00 97.31 84 VAL A N 1
ATOM 669 C CA . VAL A 1 84 ? 15.684 -3.068 -19.408 1.00 97.31 84 VAL A CA 1
ATOM 670 C C . VAL A 1 84 ? 16.454 -1.793 -19.769 1.00 97.31 84 VAL A C 1
ATOM 672 O O . VAL A 1 84 ? 17.376 -1.853 -20.580 1.00 97.31 84 VAL A O 1
ATOM 675 N N . ALA A 1 85 ? 16.148 -0.660 -19.131 1.00 96.88 85 ALA A N 1
ATOM 676 C CA . ALA A 1 85 ? 16.874 0.596 -19.321 1.00 96.88 85 ALA A CA 1
ATOM 677 C C . ALA A 1 85 ? 18.362 0.471 -18.960 1.00 96.88 85 ALA A C 1
ATOM 679 O O . ALA A 1 85 ? 19.203 1.078 -19.616 1.00 96.88 85 ALA A O 1
ATOM 680 N N . ALA A 1 86 ? 18.710 -0.349 -17.961 1.00 95.75 86 ALA A N 1
ATOM 681 C CA . ALA A 1 86 ? 20.104 -0.579 -17.585 1.00 95.75 86 ALA A CA 1
ATOM 682 C C . ALA A 1 86 ? 20.920 -1.283 -18.688 1.00 95.75 86 ALA A C 1
ATOM 684 O O . ALA A 1 86 ? 22.131 -1.087 -18.764 1.00 95.75 86 ALA A O 1
ATOM 685 N N . PHE A 1 87 ? 20.270 -2.072 -19.551 1.00 97.38 87 PHE A N 1
ATOM 686 C CA . PHE A 1 87 ? 20.906 -2.716 -20.708 1.00 97.38 87 PHE A CA 1
ATOM 687 C C . PHE A 1 87 ? 20.878 -1.857 -21.982 1.00 97.38 87 PHE A C 1
ATOM 689 O O . PHE A 1 87 ? 21.600 -2.167 -22.925 1.00 97.38 87 PHE A O 1
ATOM 696 N N . HIS A 1 88 ? 20.084 -0.783 -21.995 1.00 95.38 88 HIS A N 1
ATOM 697 C CA . HIS A 1 88 ? 19.912 0.137 -23.124 1.00 95.38 88 HIS A CA 1
ATOM 698 C C . HIS A 1 88 ? 20.081 1.603 -22.688 1.00 95.38 88 HIS A C 1
ATOM 700 O O . HIS A 1 88 ? 19.136 2.394 -22.792 1.00 95.38 88 HIS A O 1
ATOM 706 N N . PRO A 1 89 ? 21.261 1.987 -22.162 1.00 91.50 89 PRO A N 1
ATOM 707 C CA . PRO A 1 89 ? 21.497 3.323 -21.610 1.00 91.50 89 PRO A CA 1
ATOM 708 C C . PRO A 1 89 ? 21.354 4.453 -22.643 1.00 91.50 89 PRO A C 1
ATOM 710 O O . PRO A 1 89 ? 21.109 5.598 -22.274 1.00 91.50 89 PRO A O 1
ATOM 713 N N . GLU A 1 90 ? 21.491 4.147 -23.931 1.00 93.88 90 GLU A N 1
ATOM 714 C CA . GLU A 1 90 ? 21.283 5.069 -25.047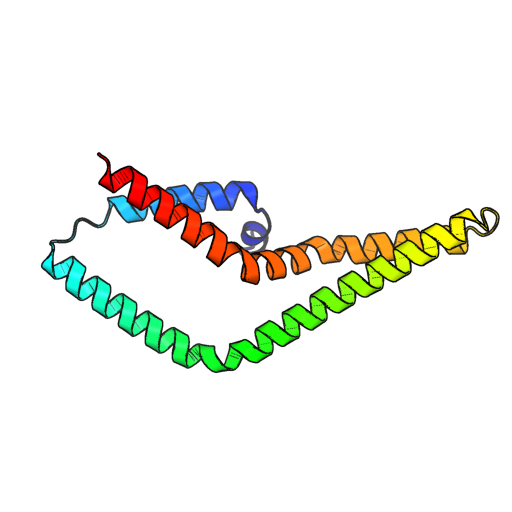 1.00 93.88 90 GLU A CA 1
ATOM 715 C C . GLU A 1 90 ? 19.819 5.493 -25.233 1.00 93.88 90 GLU A C 1
ATOM 717 O O . GLU A 1 90 ? 19.546 6.512 -25.868 1.00 93.88 90 GLU A O 1
ATOM 722 N N . ASN A 1 91 ? 18.870 4.723 -24.696 1.00 93.44 91 ASN A N 1
ATOM 723 C CA . ASN A 1 91 ? 17.447 4.950 -24.888 1.00 93.44 91 ASN A CA 1
ATOM 724 C C . ASN A 1 91 ? 16.824 5.612 -23.652 1.00 93.44 91 ASN A C 1
ATOM 726 O O . ASN A 1 91 ? 16.329 4.944 -22.740 1.00 93.44 91 ASN A O 1
ATOM 730 N N . SER A 1 92 ? 16.799 6.948 -23.652 1.00 93.56 92 SER A N 1
ATOM 731 C CA . SER A 1 92 ? 16.225 7.739 -22.555 1.00 93.56 92 SER A CA 1
ATOM 732 C C . SER A 1 92 ? 14.729 7.490 -22.338 1.00 93.56 92 SER A C 1
ATOM 734 O O . SER A 1 92 ? 14.245 7.618 -21.217 1.00 93.56 92 SER A O 1
ATOM 736 N N . ALA A 1 93 ? 13.988 7.054 -23.362 1.00 96.38 93 ALA A N 1
ATOM 737 C CA . ALA A 1 93 ? 12.560 6.785 -23.220 1.00 96.38 93 ALA A CA 1
ATOM 738 C C . ALA A 1 93 ? 12.282 5.634 -22.238 1.00 96.38 93 ALA A C 1
ATOM 740 O O . ALA A 1 93 ? 11.263 5.649 -21.544 1.00 96.38 93 ALA A O 1
ATOM 741 N N . LEU A 1 94 ? 13.180 4.646 -22.139 1.00 95.06 94 LEU A N 1
ATOM 742 C CA . LEU A 1 94 ? 13.027 3.528 -21.204 1.00 95.06 94 LEU A CA 1
ATOM 743 C C . LEU A 1 94 ? 13.225 3.970 -19.751 1.00 95.06 94 LEU A C 1
ATOM 745 O O . LEU A 1 94 ? 12.441 3.583 -18.882 1.00 95.06 94 LEU A O 1
ATOM 749 N N . SER A 1 95 ? 14.236 4.800 -19.485 1.00 94.88 95 SER A N 1
ATOM 750 C CA . SER A 1 95 ? 14.496 5.317 -18.139 1.00 94.88 95 SER A CA 1
ATOM 751 C C . SER A 1 95 ? 13.424 6.317 -17.696 1.00 94.88 95 SER A C 1
ATOM 753 O O . SER A 1 95 ? 12.968 6.250 -16.554 1.00 94.88 95 SER A O 1
ATOM 755 N N . GLU A 1 96 ? 12.943 7.170 -18.603 1.00 97.00 96 GLU A N 1
ATOM 756 C CA . GLU A 1 96 ? 11.813 8.075 -18.359 1.00 97.00 96 GLU A CA 1
ATOM 757 C C . GLU A 1 96 ? 10.515 7.304 -18.076 1.00 97.00 96 GLU A C 1
ATOM 759 O O . GLU A 1 96 ? 9.806 7.609 -17.114 1.00 97.00 96 GLU A O 1
ATOM 764 N N . SER A 1 97 ? 10.227 6.253 -18.852 1.00 96.69 97 SER A N 1
ATOM 765 C CA . SER A 1 97 ? 9.045 5.405 -18.640 1.00 96.69 97 SER A CA 1
ATOM 766 C C . SER A 1 97 ? 9.109 4.659 -17.305 1.00 96.69 97 SER A C 1
ATOM 768 O O . SER A 1 97 ? 8.101 4.559 -16.601 1.00 96.69 97 SER A O 1
ATOM 770 N N . ALA A 1 98 ? 10.293 4.168 -16.921 1.00 96.56 98 ALA A N 1
ATOM 771 C CA . ALA A 1 98 ? 10.502 3.551 -15.616 1.00 96.56 98 ALA A CA 1
ATOM 772 C C . ALA A 1 98 ? 10.230 4.549 -14.481 1.00 96.56 98 ALA A C 1
ATOM 774 O O . ALA A 1 98 ? 9.495 4.235 -13.544 1.00 96.56 98 ALA A O 1
ATOM 775 N N . ALA A 1 99 ? 10.776 5.767 -14.582 1.00 96.19 99 ALA A N 1
ATOM 776 C CA . ALA A 1 99 ? 10.567 6.824 -13.596 1.00 96.19 99 ALA A CA 1
ATOM 777 C C . ALA A 1 99 ? 9.084 7.212 -13.470 1.00 96.19 99 ALA A C 1
ATOM 779 O O . ALA A 1 99 ? 8.584 7.363 -12.355 1.00 96.19 99 ALA A O 1
ATOM 780 N N . ALA A 1 100 ? 8.362 7.305 -14.590 1.00 96.75 100 ALA A N 1
ATOM 781 C CA . ALA A 1 100 ? 6.926 7.573 -14.594 1.00 96.75 100 ALA A CA 1
ATOM 782 C C . ALA A 1 100 ? 6.124 6.468 -13.881 1.00 96.75 100 ALA A C 1
ATOM 784 O O . ALA A 1 100 ? 5.247 6.775 -13.071 1.00 96.75 100 ALA A O 1
ATOM 785 N N . CYS A 1 101 ? 6.453 5.193 -14.118 1.00 96.50 101 CYS A N 1
ATOM 786 C CA . CYS A 1 101 ? 5.797 4.070 -13.441 1.00 96.50 101 CYS A CA 1
ATOM 787 C C . CYS A 1 101 ? 6.058 4.081 -11.930 1.00 96.50 101 CYS A C 1
ATOM 789 O O . CYS A 1 101 ? 5.129 3.902 -11.144 1.00 96.50 101 CYS A O 1
ATOM 791 N N . TRP A 1 102 ? 7.296 4.352 -11.506 1.00 95.81 102 TRP A N 1
ATOM 792 C CA . TRP A 1 102 ? 7.621 4.474 -10.083 1.00 95.81 102 TRP A CA 1
ATOM 793 C C . TRP A 1 102 ? 6.906 5.651 -9.420 1.00 95.81 102 TRP A C 1
ATOM 795 O O . TRP A 1 102 ? 6.398 5.505 -8.309 1.00 95.81 102 TRP A O 1
ATOM 805 N N . ALA A 1 103 ? 6.803 6.794 -10.103 1.00 95.50 103 ALA A N 1
ATOM 806 C CA . ALA A 1 103 ? 6.057 7.944 -9.602 1.00 95.50 103 ALA A CA 1
ATOM 807 C C . ALA A 1 103 ? 4.558 7.634 -9.434 1.00 95.50 103 ALA A C 1
ATOM 809 O O . ALA A 1 103 ? 3.963 8.037 -8.433 1.00 95.50 103 ALA A O 1
ATOM 810 N N . ALA A 1 104 ? 3.954 6.893 -10.370 1.00 92.81 104 ALA A N 1
ATOM 811 C CA . ALA A 1 104 ? 2.571 6.425 -10.258 1.00 92.81 104 ALA A CA 1
ATOM 812 C C . ALA A 1 104 ? 2.395 5.457 -9.072 1.00 92.81 104 ALA A C 1
ATOM 814 O O . ALA A 1 104 ? 1.583 5.715 -8.179 1.00 92.81 104 ALA A O 1
ATOM 815 N N . ALA A 1 105 ? 3.255 4.437 -8.975 1.00 92.88 105 ALA A N 1
ATOM 816 C CA . ALA A 1 105 ? 3.235 3.479 -7.871 1.00 92.88 105 ALA A CA 1
ATOM 817 C C . ALA A 1 105 ? 3.422 4.166 -6.507 1.00 92.88 105 ALA A C 1
ATOM 819 O O . ALA A 1 105 ? 2.803 3.786 -5.510 1.00 92.88 105 ALA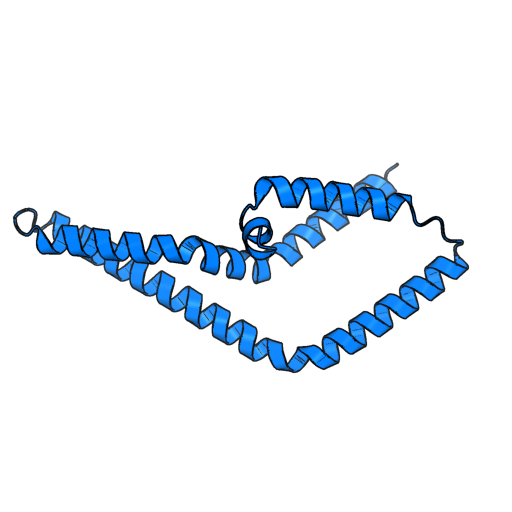 A O 1
ATOM 820 N N . GLN A 1 106 ? 4.240 5.219 -6.444 1.00 92.12 106 GLN A N 1
ATOM 821 C CA . GLN A 1 106 ? 4.466 5.961 -5.211 1.00 92.12 106 GLN A CA 1
ATOM 822 C C . GLN A 1 106 ? 3.221 6.735 -4.762 1.00 92.12 106 GLN A C 1
ATOM 824 O O . GLN A 1 106 ? 2.929 6.743 -3.563 1.00 92.12 106 GLN A O 1
ATOM 829 N N . GLN A 1 107 ? 2.429 7.291 -5.685 1.00 90.56 107 GLN A N 1
ATOM 830 C CA . GLN A 1 107 ? 1.132 7.906 -5.358 1.00 90.56 107 GLN A CA 1
ATOM 831 C C . GLN A 1 107 ? 0.140 6.891 -4.770 1.00 90.56 107 GLN A C 1
ATOM 833 O O . GLN A 1 107 ? -0.728 7.252 -3.972 1.00 90.56 107 GLN A O 1
ATOM 838 N N . MET A 1 108 ? 0.311 5.607 -5.093 1.00 89.12 108 MET A N 1
ATOM 839 C CA . MET A 1 108 ? -0.515 4.523 -4.568 1.00 89.12 108 MET A CA 1
ATOM 840 C C . MET A 1 108 ? -0.081 3.998 -3.194 1.00 89.12 108 MET A C 1
ATOM 842 O O . MET A 1 108 ? -0.844 3.269 -2.559 1.00 89.12 108 MET A O 1
ATOM 846 N N . SER A 1 109 ? 1.071 4.434 -2.673 1.00 83.56 109 SER A N 1
ATOM 847 C CA . SER A 1 109 ? 1.589 4.023 -1.356 1.00 83.56 109 SER A CA 1
ATOM 848 C C . SER A 1 109 ? 0.593 4.270 -0.225 1.00 83.56 109 SER A C 1
ATOM 850 O O . SER A 1 109 ? 0.433 3.440 0.667 1.00 83.56 109 SER A O 1
ATOM 852 N N . LEU A 1 110 ? -0.096 5.411 -0.261 1.00 85.00 110 LEU A N 1
ATOM 853 C CA . LEU A 1 110 ? -1.017 5.812 0.793 1.00 85.00 110 LEU A CA 1
ATOM 854 C C . LEU A 1 110 ? -2.321 4.985 0.757 1.00 85.00 110 LEU A C 1
ATOM 856 O O . LEU A 1 110 ? -2.646 4.369 1.775 1.00 85.00 110 LEU A O 1
ATOM 860 N N . PRO A 1 111 ? -3.032 4.855 -0.382 1.00 86.25 111 PRO A N 1
ATOM 861 C CA . PRO A 1 111 ? -4.150 3.915 -0.500 1.00 86.25 111 PRO A CA 1
ATOM 862 C C . PRO A 1 111 ? -3.773 2.460 -0.188 1.00 86.25 111 PRO A C 1
ATOM 864 O O . PRO A 1 111 ? -4.516 1.783 0.524 1.00 86.25 111 PRO A O 1
ATOM 867 N N . ALA A 1 112 ? -2.609 1.984 -0.644 1.00 82.81 112 ALA A N 1
ATOM 868 C CA . ALA A 1 112 ? -2.112 0.650 -0.307 1.00 82.81 112 ALA A CA 1
ATOM 869 C C . ALA A 1 112 ? -1.864 0.503 1.206 1.00 82.81 112 ALA A C 1
ATOM 871 O O . ALA A 1 112 ? -2.269 -0.491 1.810 1.00 82.81 112 ALA A O 1
ATOM 872 N N . GLY A 1 113 ? -1.281 1.520 1.845 1.00 82.75 113 GLY A N 1
ATOM 873 C CA . GLY A 1 113 ? -1.080 1.584 3.291 1.00 82.75 113 GLY A CA 1
ATOM 874 C C . GLY A 1 113 ? -2.389 1.549 4.083 1.00 82.75 113 GLY A C 1
ATOM 875 O O . GLY A 1 113 ? -2.471 0.860 5.100 1.00 82.75 113 GLY A O 1
ATOM 876 N N . VAL A 1 114 ? -3.443 2.216 3.602 1.00 84.62 114 VAL A N 1
ATOM 877 C CA . VAL A 1 114 ? -4.788 2.144 4.200 1.00 84.62 114 VAL A CA 1
ATOM 878 C C . VAL A 1 114 ? -5.355 0.729 4.107 1.00 84.62 114 VAL A C 1
ATOM 880 O O . VAL A 1 114 ? -5.866 0.215 5.102 1.00 84.62 114 VAL A O 1
ATOM 883 N N . VAL A 1 115 ? -5.231 0.070 2.951 1.00 85.62 115 VAL A N 1
ATOM 884 C CA . VAL A 1 115 ? -5.663 -1.326 2.778 1.00 85.62 115 VAL A CA 1
ATOM 885 C C . VAL A 1 115 ? -4.908 -2.250 3.739 1.00 85.62 115 VAL A C 1
ATOM 887 O O . VAL A 1 115 ? -5.534 -3.036 4.451 1.00 85.62 115 VAL A O 1
ATOM 890 N N . LEU A 1 116 ? -3.582 -2.122 3.826 1.00 79.56 116 LEU A N 1
ATOM 891 C CA . LEU A 1 116 ? -2.759 -2.917 4.743 1.00 79.56 116 LEU A CA 1
ATOM 892 C C . LEU A 1 116 ? -3.147 -2.672 6.204 1.00 79.56 116 LEU A C 1
ATOM 894 O O . LEU A 1 116 ? -3.338 -3.620 6.963 1.00 79.56 116 LEU A O 1
ATOM 898 N N . THR A 1 117 ? -3.330 -1.411 6.591 1.00 77.50 117 THR A N 1
ATOM 899 C CA . THR A 1 117 ? -3.756 -1.039 7.944 1.00 77.50 117 THR A CA 1
ATOM 900 C C . THR A 1 117 ? -5.115 -1.656 8.261 1.00 77.50 117 THR A C 1
ATOM 902 O O . THR A 1 117 ? -5.277 -2.280 9.304 1.00 77.50 117 THR A O 1
ATOM 905 N N . PHE A 1 118 ? -6.079 -1.573 7.346 1.00 79.31 118 PHE A N 1
ATOM 906 C CA . PHE A 1 118 ? -7.409 -2.144 7.545 1.00 79.31 118 PHE A CA 1
ATOM 907 C C . PHE A 1 118 ? -7.380 -3.664 7.789 1.00 79.31 118 PHE A C 1
ATOM 909 O O . PHE A 1 118 ? -8.118 -4.158 8.640 1.00 79.31 118 PHE A O 1
ATOM 916 N N . TYR A 1 119 ? -6.519 -4.404 7.083 1.00 77.31 119 TYR A N 1
ATOM 917 C CA . TYR A 1 119 ? -6.435 -5.864 7.213 1.00 77.31 119 TYR A CA 1
ATOM 918 C C . TYR A 1 119 ? -5.535 -6.348 8.355 1.00 77.31 119 TYR A C 1
ATOM 920 O O . TYR A 1 119 ? -5.844 -7.364 8.976 1.00 77.31 119 TYR A O 1
ATOM 928 N N . PHE A 1 120 ? -4.436 -5.651 8.650 1.00 75.38 120 PHE A N 1
ATOM 929 C CA . PHE A 1 120 ? -3.418 -6.133 9.590 1.00 75.38 120 PHE A CA 1
ATOM 930 C C . PHE A 1 120 ? -3.401 -5.392 10.933 1.00 75.38 120 PHE A C 1
ATOM 932 O O . PHE A 1 120 ? -2.987 -5.980 11.936 1.00 75.38 120 PHE A O 1
ATOM 939 N N . ALA A 1 121 ? -3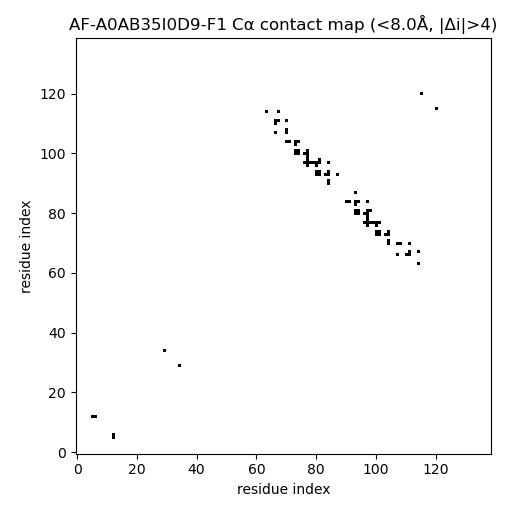.873 -4.142 11.004 1.00 74.38 121 ALA A N 1
ATOM 940 C CA . ALA A 1 121 ? -3.865 -3.377 12.253 1.00 74.38 121 ALA A CA 1
ATOM 941 C C . ALA A 1 121 ? -4.751 -3.977 13.357 1.00 74.38 121 ALA A C 1
ATOM 943 O O . ALA A 1 121 ? -4.282 -4.015 14.496 1.00 74.38 121 ALA A O 1
ATOM 944 N N . PRO A 1 122 ? -5.967 -4.503 13.088 1.00 76.06 122 PRO A N 1
ATOM 945 C CA . PRO A 1 122 ? -6.802 -5.082 14.142 1.00 76.06 122 PRO A CA 1
ATOM 946 C C . PRO A 1 122 ? -6.104 -6.200 14.926 1.00 76.06 122 PRO A C 1
ATOM 948 O O . PRO A 1 122 ? -6.190 -6.231 16.152 1.00 76.06 122 PRO A O 1
ATOM 951 N N . ASN A 1 123 ? -5.339 -7.062 14.247 1.00 73.12 123 ASN A N 1
ATOM 952 C CA . ASN A 1 123 ? -4.587 -8.140 14.896 1.00 73.12 123 ASN A CA 1
ATOM 953 C C . ASN A 1 123 ? -3.518 -7.586 15.848 1.00 73.12 123 ASN A C 1
ATOM 955 O O . ASN A 1 123 ? -3.382 -8.050 16.977 1.00 73.12 123 ASN A O 1
ATOM 959 N N . LYS A 1 124 ? -2.791 -6.547 15.420 1.00 68.06 124 LYS A N 1
ATOM 960 C CA . LYS A 1 124 ? -1.731 -5.923 16.225 1.00 68.06 124 LYS A CA 1
ATOM 961 C C . LYS A 1 124 ? -2.260 -5.109 17.395 1.00 68.06 124 LYS A C 1
ATOM 963 O O . LYS A 1 124 ? -1.668 -5.139 18.470 1.00 68.06 124 LYS A O 1
ATOM 968 N N . ILE A 1 125 ? -3.395 -4.443 17.216 1.00 69.81 125 ILE A N 1
ATOM 969 C CA . ILE A 1 125 ? -4.089 -3.756 18.306 1.00 69.81 125 ILE A CA 1
ATOM 970 C C . ILE A 1 125 ? -4.610 -4.783 19.321 1.00 69.81 125 ILE A C 1
ATOM 972 O O . ILE A 1 125 ? -4.426 -4.585 20.518 1.00 69.81 125 ILE A O 1
ATOM 976 N N . GLY A 1 126 ? -5.181 -5.904 18.867 1.00 67.81 126 GLY A N 1
ATOM 977 C CA . GLY A 1 126 ? -5.619 -6.997 19.741 1.00 67.81 126 GLY A CA 1
ATOM 978 C C . GLY A 1 126 ? -4.483 -7.570 20.594 1.00 67.81 126 GLY A C 1
ATOM 979 O O . GLY A 1 126 ? -4.610 -7.637 21.816 1.00 67.81 126 GLY A O 1
ATOM 980 N N . GLU A 1 127 ? -3.341 -7.889 19.973 1.00 74.25 127 GLU A N 1
ATOM 981 C CA . GLU A 1 127 ? -2.126 -8.326 20.679 1.00 74.25 127 GLU A CA 1
ATOM 982 C C . GLU A 1 127 ? -1.666 -7.293 21.729 1.00 74.25 127 GLU A C 1
ATOM 984 O O . GLU A 1 127 ? -1.291 -7.657 22.844 1.00 74.25 127 GLU A O 1
ATOM 989 N N . ALA A 1 128 ? -1.693 -5.999 21.393 1.00 69.00 128 ALA A N 1
ATOM 990 C CA . ALA A 1 128 ? -1.276 -4.928 22.298 1.00 69.00 128 ALA A CA 1
ATOM 991 C C . ALA A 1 128 ? -2.226 -4.761 23.496 1.00 69.00 128 ALA A C 1
ATOM 993 O O . ALA A 1 128 ? -1.767 -4.618 24.630 1.00 69.00 128 ALA A O 1
ATOM 994 N N . VAL A 1 129 ? -3.541 -4.821 23.261 1.00 71.44 129 VAL A N 1
ATOM 995 C CA . VAL A 1 129 ? -4.561 -4.759 24.319 1.00 71.44 129 VAL A CA 1
ATOM 996 C C . VAL A 1 129 ? -4.428 -5.949 25.265 1.00 71.44 129 VAL A C 1
ATOM 998 O O . VAL A 1 129 ? -4.455 -5.761 26.481 1.00 71.44 129 VAL A O 1
ATOM 1001 N N . GLN A 1 130 ? -4.223 -7.154 24.732 1.00 75.56 130 GLN A N 1
ATOM 1002 C CA . GLN A 1 130 ? -4.039 -8.353 25.546 1.00 75.56 130 GLN A CA 1
ATOM 1003 C C . GLN A 1 130 ? -2.786 -8.247 26.428 1.00 75.56 130 GLN A C 1
ATOM 1005 O O . GLN A 1 130 ? -2.868 -8.446 27.637 1.00 75.56 130 GLN A O 1
ATOM 1010 N N . ARG A 1 131 ? -1.653 -7.797 25.868 1.00 75.25 131 ARG A N 1
ATOM 1011 C CA . ARG A 1 131 ? -0.425 -7.534 26.644 1.00 75.25 131 ARG A CA 1
ATOM 1012 C C . ARG A 1 131 ? -0.637 -6.519 27.767 1.00 75.25 131 ARG A C 1
ATOM 1014 O O . ARG A 1 131 ? -0.074 -6.677 28.847 1.00 75.25 131 ARG A O 1
ATOM 1021 N N . TYR A 1 132 ? -1.424 -5.471 27.521 1.00 75.31 132 TYR A N 1
ATOM 1022 C CA . TYR A 1 132 ? -1.751 -4.481 28.546 1.00 75.31 132 TYR A CA 1
ATOM 1023 C C . TYR A 1 132 ? -2.607 -5.083 29.672 1.00 75.31 132 TYR A C 1
ATOM 1025 O O . TYR A 1 132 ? -2.341 -4.826 30.847 1.00 75.31 132 TYR A O 1
ATOM 1033 N N . GLN A 1 133 ? -3.603 -5.907 29.333 1.00 75.88 133 GLN A N 1
ATOM 1034 C CA . GLN A 1 133 ? -4.435 -6.603 30.319 1.00 75.88 133 GLN A CA 1
ATOM 1035 C C . GLN A 1 133 ? -3.606 -7.564 31.182 1.00 75.88 133 GLN A C 1
ATOM 1037 O O . GLN A 1 133 ? -3.702 -7.497 32.406 1.00 75.88 133 GLN A O 1
ATOM 1042 N N . ASP A 1 134 ? -2.725 -8.355 30.566 1.00 83.00 134 ASP A N 1
ATOM 1043 C CA . ASP A 1 134 ? -1.821 -9.279 31.267 1.00 83.00 134 ASP A CA 1
ATOM 1044 C C . ASP A 1 134 ? -0.839 -8.547 32.199 1.00 83.00 134 ASP A C 1
ATOM 1046 O O . ASP A 1 134 ? -0.478 -9.041 33.270 1.00 83.00 134 ASP A O 1
ATOM 1050 N N . ALA A 1 135 ? -0.384 -7.353 31.806 1.00 79.94 135 ALA A N 1
ATOM 1051 C CA . ALA A 1 135 ? 0.475 -6.516 32.640 1.00 79.94 135 ALA A CA 1
ATOM 1052 C C . ALA A 1 135 ? -0.282 -5.919 33.837 1.00 79.94 135 ALA A C 1
ATOM 1054 O O . ALA A 1 135 ? 0.298 -5.751 34.910 1.00 79.94 135 ALA A O 1
ATOM 1055 N N . LYS A 1 136 ? -1.571 -5.605 33.664 1.00 75.00 136 LYS A N 1
ATOM 1056 C CA . LYS A 1 136 ? -2.426 -5.059 34.722 1.00 75.00 136 LYS A CA 1
ATOM 1057 C C . LYS A 1 136 ? -2.892 -6.133 35.707 1.00 75.00 136 LYS A C 1
ATOM 1059 O O . LYS A 1 136 ? -2.998 -5.824 36.883 1.00 75.00 136 LYS A O 1
ATOM 1064 N N . SER A 1 137 ? -3.120 -7.372 35.265 1.00 70.69 137 SER A N 1
ATOM 1065 C CA . SER A 1 137 ? -3.526 -8.487 36.139 1.00 70.69 137 SER A CA 1
ATOM 1066 C C . SER A 1 137 ? -2.390 -9.054 37.000 1.00 70.69 137 SER A C 1
ATOM 1068 O O . SER A 1 137 ? -2.645 -9.855 37.892 1.00 70.69 137 SER A O 1
ATOM 1070 N N . LYS A 1 138 ? -1.133 -8.696 36.704 1.00 58.53 138 LYS A N 1
ATOM 1071 C CA . LYS A 1 138 ? 0.058 -9.066 37.490 1.00 58.53 138 LYS A CA 1
ATOM 1072 C C . LYS A 1 138 ? 0.435 -8.038 38.569 1.00 58.53 138 LYS A C 1
ATOM 1074 O O . LYS A 1 138 ? 1.397 -8.280 39.296 1.00 58.53 138 LYS A O 1
ATOM 1079 N N . LYS A 1 139 ? -0.266 -6.905 38.642 1.00 47.69 139 LYS A N 1
ATOM 1080 C CA . LYS A 1 139 ? -0.170 -5.922 39.731 1.00 47.69 139 LYS A CA 1
ATOM 1081 C C . LYS A 1 139 ? -1.322 -6.119 40.702 1.00 47.69 139 LYS A C 1
ATOM 1083 O O . LYS A 1 139 ? -1.079 -5.873 41.899 1.00 47.69 139 LYS A O 1
#